Protein AF-A0A0J1EB52-F1 (afdb_monomer)

Foldseek 3Di:
DVLLVVLVVLLVQLLVLVVVQQAQVVGKQADAPPGDIQTGFDDSVVLNVLSVVLNVCVVVVNLVVSLVSLVVSLVVLVVRLVVSLVVLVVSLVVCVVPPPVVCPVSNVVSVVSSVVSVVSSVSSNVSSVVSSVSSVVVVVVVVPPDDPPDD

Mean predicted aligned error: 7.17 Å

Solvent-accessible surface area (backbone atoms only — not comparable to full-atom values): 8389 Å² total; per-residue (Å²): 132,62,69,64,59,54,51,55,52,36,57,52,46,29,52,55,31,49,56,61,34,48,51,32,70,94,50,68,49,68,84,39,82,94,75,38,69,50,63,34,54,80,66,58,69,65,49,53,54,54,51,52,50,26,52,51,33,38,75,71,72,37,33,66,63,15,42,54,48,52,51,52,52,48,50,54,50,50,54,54,51,49,54,51,51,51,53,52,51,51,51,53,50,50,40,69,75,62,81,48,68,91,41,60,71,54,52,52,50,51,52,53,33,50,53,53,48,46,54,37,50,51,51,22,54,48,34,44,52,54,41,47,53,51,36,54,54,52,42,58,59,61,70,67,71,74,86,91,83,79,132

Organism: Rhodopirellula islandica (NCBI:txid595434)

Secondary structure (DSSP, 8-state):
-HHHHHHHHHHHHHHHHHHHHTS-TT--B-S-GGG--B-S-S-HHHHHHHHHHHHHHHHTT-HHHHHHHHHHHHHHHHHHHHHHHHHHHHHHHHIIIII-GGGHHHHHHHHHHHHHHHHHHHHHHHHHHHHHHHHHHHHHHHHT-SSS---

Structure (mmCIF, N/CA/C/O backbone):
data_AF-A0A0J1EB52-F1
#
_entry.id   AF-A0A0J1EB52-F1
#
loop_
_atom_site.group_PDB
_atom_site.id
_atom_site.type_symbol
_atom_site.label_atom_id
_atom_site.label_alt_id
_atom_site.label_comp_id
_atom_site.label_asym_id
_atom_site.label_entity_id
_atom_site.label_seq_id
_atom_site.pdbx_PDB_ins_code
_atom_site.Cartn_x
_atom_site.Cartn_y
_atom_site.Cartn_z
_atom_site.occupancy
_atom_site.B_iso_or_equiv
_atom_site.auth_seq_id
_atom_site.auth_comp_id
_atom_site.auth_asym_id
_atom_site.auth_atom_id
_atom_site.pdbx_PDB_model_num
ATOM 1 N N . MET A 1 1 ? 17.206 -13.919 -21.246 1.00 47.09 1 MET A N 1
ATOM 2 C CA . MET A 1 1 ? 15.729 -13.838 -21.305 1.00 47.09 1 MET A CA 1
ATOM 3 C C . MET A 1 1 ? 15.059 -13.739 -19.922 1.00 47.09 1 MET A C 1
ATOM 5 O O . MET A 1 1 ? 13.861 -13.512 -19.892 1.00 47.09 1 MET A O 1
ATOM 9 N N . ASP A 1 2 ? 15.775 -13.808 -18.786 1.00 59.94 2 ASP A N 1
ATOM 10 C CA . ASP A 1 2 ? 15.145 -13.873 -17.444 1.00 59.94 2 ASP A CA 1
ATOM 11 C C . ASP A 1 2 ? 14.824 -12.541 -16.735 1.00 59.94 2 ASP A C 1
ATOM 13 O O . ASP A 1 2 ? 13.963 -12.500 -15.854 1.00 59.94 2 ASP A O 1
ATOM 17 N N . LEU A 1 3 ? 15.483 -11.433 -17.091 1.00 60.59 3 LEU A N 1
ATOM 18 C CA . LEU A 1 3 ? 15.348 -10.164 -16.353 1.00 60.59 3 LEU A CA 1
ATOM 19 C C . LEU A 1 3 ? 13.964 -9.508 -16.511 1.00 60.59 3 LEU A C 1
ATOM 21 O O . LEU A 1 3 ? 13.463 -8.890 -15.571 1.00 60.59 3 LEU A O 1
ATOM 25 N N . ASP A 1 4 ? 13.315 -9.681 -17.663 1.00 65.38 4 ASP A N 1
ATOM 26 C CA . ASP A 1 4 ? 11.990 -9.103 -17.931 1.00 65.38 4 ASP A CA 1
ATOM 27 C C . ASP A 1 4 ? 10.865 -9.873 -17.230 1.00 65.38 4 ASP A C 1
ATOM 29 O O . ASP A 1 4 ? 9.919 -9.270 -16.725 1.00 65.38 4 ASP A O 1
ATOM 33 N N . LEU A 1 5 ? 10.985 -11.201 -17.128 1.00 67.69 5 LEU A N 1
ATOM 34 C CA . LEU A 1 5 ? 10.050 -12.045 -16.372 1.00 67.69 5 LEU A CA 1
ATOM 35 C C . LEU A 1 5 ? 10.123 -11.751 -14.869 1.00 67.69 5 LEU A C 1
ATOM 37 O O . LEU A 1 5 ? 9.086 -11.641 -14.211 1.00 67.69 5 LEU A O 1
ATOM 41 N N . SER A 1 6 ? 11.335 -11.554 -14.342 1.00 79.00 6 SER A N 1
ATOM 42 C CA . SER A 1 6 ? 11.548 -11.180 -12.941 1.00 79.00 6 SER A CA 1
ATOM 43 C C . SER A 1 6 ? 10.932 -9.812 -12.611 1.00 79.00 6 SER A C 1
ATOM 45 O O . SER A 1 6 ? 10.228 -9.679 -11.609 1.00 79.00 6 SER A O 1
ATOM 47 N N . ARG A 1 7 ? 11.097 -8.810 -13.491 1.00 81.31 7 ARG A N 1
ATOM 48 C CA . ARG A 1 7 ? 10.503 -7.472 -13.311 1.00 81.31 7 ARG A CA 1
ATOM 49 C C . ARG A 1 7 ? 8.977 -7.481 -13.371 1.00 81.31 7 ARG A C 1
ATOM 51 O O . ARG A 1 7 ? 8.339 -6.944 -12.467 1.00 81.31 7 ARG A O 1
ATOM 58 N N . ARG A 1 8 ? 8.375 -8.168 -14.348 1.00 84.31 8 ARG A N 1
ATOM 59 C CA . ARG A 1 8 ? 6.906 -8.339 -14.416 1.00 84.31 8 ARG A CA 1
ATOM 60 C C . ARG A 1 8 ? 6.345 -9.006 -13.159 1.00 84.31 8 ARG A C 1
ATOM 62 O O . ARG A 1 8 ? 5.319 -8.583 -12.628 1.00 84.31 8 ARG A O 1
ATOM 69 N N . GLY A 1 9 ? 7.055 -10.004 -12.628 1.00 91.25 9 GLY A N 1
ATOM 70 C CA . GLY A 1 9 ? 6.699 -10.646 -11.362 1.00 91.25 9 GLY A CA 1
ATOM 71 C C . GLY A 1 9 ? 6.638 -9.670 -10.180 1.00 91.25 9 GLY A C 1
ATOM 72 O O . GLY A 1 9 ? 5.787 -9.819 -9.302 1.00 91.25 9 GLY A O 1
ATOM 73 N N . GLN A 1 10 ? 7.480 -8.635 -10.167 1.00 92.56 10 GLN A N 1
ATOM 74 C CA . GLN A 1 10 ? 7.508 -7.636 -9.096 1.00 92.56 10 GLN A CA 1
ATOM 75 C C . GLN A 1 10 ? 6.368 -6.620 -9.191 1.00 92.56 10 GLN A C 1
ATOM 77 O O . GLN A 1 10 ? 5.762 -6.313 -8.163 1.00 92.56 10 GLN A O 1
ATOM 82 N N . PHE A 1 11 ? 6.004 -6.162 -10.394 1.00 96.25 11 PHE A N 1
ATOM 83 C CA . PHE A 1 11 ? 4.787 -5.358 -10.587 1.00 96.25 11 PHE A CA 1
ATOM 84 C C . PHE A 1 11 ? 3.544 -6.120 -10.107 1.00 96.25 11 PHE A C 1
ATOM 86 O O . PHE A 1 11 ? 2.749 -5.600 -9.317 1.00 96.25 11 PHE A O 1
ATOM 93 N N . ALA A 1 12 ? 3.424 -7.397 -10.485 1.00 95.25 12 ALA A N 1
ATOM 94 C CA . ALA A 1 12 ? 2.338 -8.261 -10.029 1.00 95.25 12 ALA A CA 1
ATOM 95 C C . ALA A 1 12 ? 2.333 -8.453 -8.499 1.00 95.25 12 ALA A C 1
ATOM 97 O O . ALA A 1 12 ? 1.267 -8.453 -7.876 1.00 95.25 12 ALA A O 1
ATOM 98 N N . LEU A 1 13 ? 3.507 -8.572 -7.871 1.00 96.62 13 LEU A N 1
ATOM 99 C CA . LEU A 1 13 ? 3.635 -8.676 -6.416 1.00 96.62 13 LEU A CA 1
ATOM 100 C C . LEU A 1 13 ? 3.169 -7.398 -5.701 1.00 96.62 13 LEU A C 1
ATOM 102 O O . LEU A 1 13 ? 2.439 -7.488 -4.707 1.00 96.62 13 LEU A O 1
ATOM 106 N N . VAL A 1 14 ? 3.537 -6.215 -6.203 1.00 97.25 14 VAL A N 1
ATOM 107 C CA . VAL A 1 14 ? 3.043 -4.931 -5.675 1.00 97.25 14 VAL A CA 1
ATOM 108 C C . VAL A 1 14 ? 1.520 -4.871 -5.790 1.00 97.25 14 VAL A C 1
ATOM 110 O O . VAL A 1 14 ? 0.835 -4.605 -4.802 1.00 97.25 14 VAL A O 1
ATOM 113 N N . LEU A 1 15 ? 0.960 -5.208 -6.954 1.00 97.31 15 LEU A N 1
ATOM 114 C CA . LEU A 1 15 ? -0.489 -5.228 -7.146 1.00 97.31 15 LEU A CA 1
ATOM 115 C C . LEU A 1 15 ? -1.186 -6.179 -6.160 1.00 97.31 15 LEU A C 1
ATOM 117 O O . LEU A 1 15 ? -2.179 -5.811 -5.527 1.00 97.31 15 LEU A O 1
ATOM 121 N N . ALA A 1 16 ? -0.662 -7.396 -6.004 1.00 96.62 16 ALA A N 1
ATOM 122 C CA . ALA A 1 16 ? -1.230 -8.414 -5.127 1.00 96.62 16 ALA A CA 1
ATOM 123 C C . ALA A 1 16 ? -1.177 -8.008 -3.647 1.00 96.62 16 ALA A C 1
ATOM 125 O O . ALA A 1 16 ? -2.144 -8.220 -2.912 1.00 96.62 16 ALA A O 1
ATOM 126 N N . THR A 1 17 ? -0.071 -7.411 -3.200 1.00 96.50 17 THR A N 1
ATOM 127 C CA . THR A 1 17 ? 0.094 -6.956 -1.811 1.00 96.50 17 THR A CA 1
ATOM 128 C C . THR A 1 17 ? -0.785 -5.746 -1.505 1.00 96.50 17 THR A C 1
ATOM 130 O O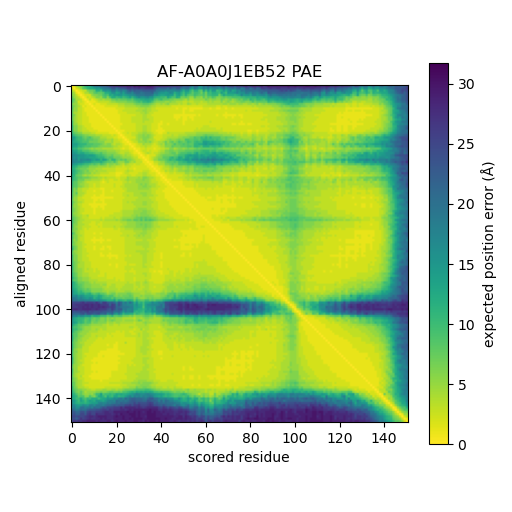 . THR A 1 17 ? -1.511 -5.774 -0.511 1.00 96.50 17 THR A O 1
ATOM 133 N N . VAL A 1 18 ? -0.845 -4.744 -2.391 1.00 96.12 18 VAL A N 1
ATOM 134 C CA . VAL A 1 18 ? -1.753 -3.595 -2.227 1.00 96.12 18 VAL A CA 1
ATOM 135 C C . VAL A 1 18 ? -3.215 -4.051 -2.272 1.00 96.12 18 VAL A C 1
ATOM 137 O O . VAL A 1 18 ? -4.026 -3.593 -1.465 1.00 96.12 18 VAL A O 1
ATOM 140 N N . ARG A 1 19 ? -3.567 -5.025 -3.124 1.00 95.56 19 ARG A N 1
ATOM 141 C CA . ARG A 1 19 ? -4.928 -5.587 -3.193 1.00 95.56 19 ARG A CA 1
ATOM 142 C C . ARG A 1 19 ? -5.425 -6.126 -1.859 1.00 95.56 19 ARG A C 1
ATOM 144 O O . ARG A 1 19 ? -6.584 -5.916 -1.511 1.00 95.56 19 ARG A O 1
ATOM 151 N N . ARG A 1 20 ? -4.557 -6.781 -1.091 1.00 94.88 20 ARG A N 1
ATOM 152 C CA . ARG A 1 20 ? -4.925 -7.333 0.222 1.00 94.88 20 ARG A CA 1
ATOM 153 C C . ARG A 1 20 ? -5.300 -6.250 1.231 1.00 94.88 20 ARG A C 1
ATOM 155 O O . ARG A 1 20 ? -6.097 -6.518 2.118 1.00 94.88 20 ARG A O 1
ATOM 162 N N . THR A 1 21 ? -4.797 -5.028 1.063 1.00 95.19 21 THR A N 1
ATOM 163 C CA . THR A 1 21 ? -5.124 -3.901 1.949 1.00 95.19 21 THR A CA 1
ATOM 164 C C . THR A 1 21 ? -6.508 -3.299 1.669 1.00 95.19 21 THR A C 1
ATOM 166 O O . THR A 1 21 ? -7.032 -2.554 2.487 1.00 95.19 21 THR A O 1
ATOM 169 N N . GLN A 1 22 ? -7.161 -3.629 0.552 1.00 93.44 22 GLN A N 1
ATOM 170 C CA . GLN A 1 22 ? -8.479 -3.069 0.214 1.00 93.44 22 GLN A CA 1
ATOM 171 C C . GLN A 1 22 ? -9.576 -3.415 1.218 1.00 93.44 22 GLN A C 1
ATOM 173 O O . GLN A 1 22 ? -10.546 -2.680 1.396 1.00 93.44 22 GLN A O 1
ATOM 178 N N . SER A 1 23 ? -9.449 -4.581 1.841 1.00 89.94 23 SER A N 1
ATOM 179 C CA . SER A 1 23 ? -10.425 -5.104 2.782 1.00 89.94 23 SER A CA 1
ATOM 180 C C . SER A 1 23 ? -9.784 -5.230 4.145 1.00 89.94 23 SER A C 1
ATOM 182 O O . SER A 1 23 ? -8.637 -5.651 4.264 1.00 89.94 23 SER A O 1
ATOM 184 N N . LEU A 1 24 ? -10.541 -4.880 5.180 1.00 89.38 24 LEU A N 1
ATOM 185 C CA . LEU A 1 24 ? -10.086 -5.109 6.538 1.00 89.38 24 LEU A CA 1
ATOM 186 C C . LEU A 1 24 ? -10.186 -6.609 6.849 1.00 89.38 24 LEU A C 1
ATOM 188 O O . LEU A 1 24 ? -11.272 -7.177 6.675 1.00 89.38 24 LEU A O 1
ATOM 192 N N . PRO A 1 25 ? -9.111 -7.257 7.323 1.00 82.12 25 PRO A N 1
ATOM 193 C CA . PRO A 1 25 ? -9.185 -8.629 7.808 1.00 82.12 25 PRO A CA 1
ATOM 194 C C . PRO A 1 25 ? -10.245 -8.752 8.912 1.00 82.12 25 PRO A C 1
ATOM 196 O O . PRO A 1 25 ? -10.240 -7.986 9.875 1.00 82.12 25 PRO A O 1
ATOM 199 N N . GLY A 1 26 ? -11.186 -9.687 8.756 1.00 79.62 26 GLY A N 1
ATOM 200 C CA . GLY A 1 26 ? -12.331 -9.836 9.667 1.00 79.62 26 GLY A CA 1
ATOM 201 C C . GLY A 1 26 ? -13.532 -8.924 9.371 1.00 79.62 26 GLY A C 1
ATOM 202 O O . GLY A 1 26 ? -14.501 -8.936 10.129 1.00 79.62 26 GLY A O 1
ATOM 203 N N . GLY A 1 27 ? -13.507 -8.176 8.263 1.00 86.00 27 GLY A N 1
ATOM 204 C CA . GLY A 1 27 ? -14.615 -7.336 7.807 1.00 86.00 27 GLY A CA 1
ATOM 205 C C . GLY A 1 27 ? -14.622 -5.932 8.417 1.00 86.00 27 GLY A C 1
ATOM 206 O O . GLY A 1 27 ? -13.851 -5.606 9.314 1.00 86.00 27 GLY A O 1
ATOM 207 N N . GLN A 1 28 ? -15.494 -5.065 7.898 1.00 87.75 28 GLN A N 1
ATOM 208 C CA . GLN A 1 28 ? -15.598 -3.678 8.364 1.00 87.75 28 GLN A CA 1
ATOM 209 C C . GLN A 1 28 ? -16.051 -3.612 9.828 1.00 87.75 28 GLN A C 1
ATOM 211 O O . GLN A 1 28 ? -17.021 -4.262 10.222 1.00 87.75 28 GLN A O 1
ATOM 216 N N . ILE A 1 29 ? -15.411 -2.752 10.620 1.00 85.75 29 ILE A N 1
ATOM 217 C CA . ILE A 1 29 ? -15.793 -2.521 12.017 1.00 85.75 29 ILE A CA 1
ATOM 218 C C . ILE A 1 29 ? -16.803 -1.376 12.059 1.00 85.75 29 ILE A C 1
ATOM 220 O O . ILE A 1 29 ? -16.480 -0.240 11.710 1.00 85.75 29 ILE A O 1
ATOM 224 N N . ARG A 1 30 ? -18.029 -1.690 12.486 1.00 84.81 30 ARG A N 1
ATOM 225 C CA . ARG A 1 30 ? -19.171 -0.765 12.563 1.00 84.81 30 ARG A CA 1
ATOM 226 C C . ARG A 1 30 ? -19.557 -0.445 14.007 1.00 84.81 30 ARG A C 1
ATOM 228 O O . ARG A 1 30 ? -19.160 -1.138 14.947 1.00 84.81 30 ARG A O 1
ATOM 235 N N . GLY A 1 31 ? -20.385 0.589 14.158 1.00 77.62 31 GLY A N 1
ATOM 236 C CA . GLY A 1 31 ? -20.942 1.007 15.445 1.00 77.62 31 GLY A CA 1
ATOM 237 C C . GLY A 1 31 ? -19.934 1.721 16.342 1.00 77.62 31 GLY A C 1
ATOM 238 O O . GLY A 1 31 ? -20.125 1.731 17.553 1.00 77.62 31 GLY A O 1
ATOM 239 N N . LEU A 1 32 ? -18.855 2.264 15.769 1.00 77.88 32 LEU A N 1
ATOM 240 C CA . LEU A 1 32 ? -17.874 3.069 16.494 1.00 77.88 32 LEU A CA 1
ATOM 241 C C . LEU A 1 32 ? -18.487 4.416 16.913 1.00 77.88 32 LEU A C 1
ATOM 243 O O . LEU A 1 32 ? -19.480 4.840 16.308 1.00 77.88 32 LEU A O 1
ATOM 247 N N . PRO A 1 33 ? -17.889 5.112 17.899 1.00 70.00 33 PRO A N 1
ATOM 248 C CA . PRO A 1 33 ? -18.343 6.435 18.311 1.00 70.00 33 PRO A CA 1
ATOM 249 C C . PRO A 1 33 ? -18.552 7.369 17.114 1.00 70.00 33 PRO A C 1
ATOM 251 O O . PRO A 1 33 ? -17.774 7.355 16.153 1.00 70.00 33 PRO A O 1
ATOM 254 N N . ASN A 1 34 ? -19.613 8.176 17.175 1.00 74.50 34 ASN A N 1
ATOM 255 C CA . ASN A 1 34 ? -20.032 9.097 16.110 1.00 74.50 34 ASN A CA 1
ATOM 256 C C . ASN A 1 34 ? -20.394 8.410 14.778 1.00 74.50 34 ASN A C 1
ATOM 258 O O . ASN A 1 34 ? -20.235 9.002 13.714 1.00 74.50 34 ASN A O 1
ATOM 262 N N . GLY A 1 35 ? -20.832 7.147 14.816 1.00 76.81 35 GLY A N 1
ATOM 263 C CA . GLY A 1 35 ? -21.259 6.409 13.622 1.00 76.81 35 GLY A CA 1
ATOM 264 C C . GLY A 1 35 ? -20.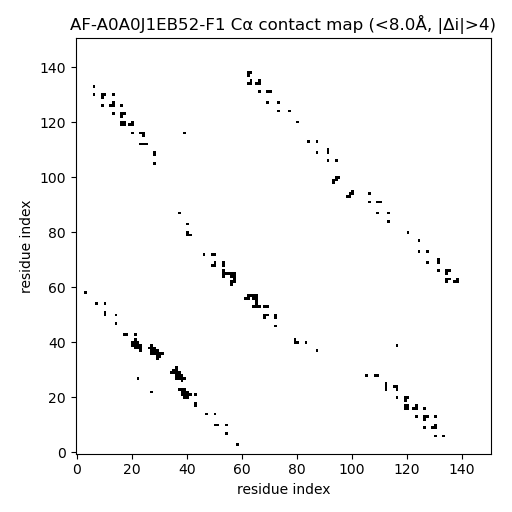116 6.036 12.674 1.00 76.81 35 GLY A C 1
ATOM 265 O O . GLY A 1 35 ? -20.360 5.675 11.524 1.00 76.81 35 GLY A O 1
ATOM 266 N N . ARG A 1 36 ? -18.862 6.119 13.135 1.00 82.62 36 ARG A N 1
ATOM 267 C CA . ARG A 1 36 ? -17.690 5.827 12.304 1.00 82.62 36 ARG A CA 1
ATOM 268 C C . ARG A 1 36 ? -17.649 4.352 11.890 1.00 82.62 36 ARG A C 1
ATOM 270 O O . ARG A 1 36 ? -18.110 3.454 12.602 1.00 82.62 36 ARG A O 1
ATOM 277 N N . VAL A 1 37 ? -17.032 4.110 10.738 1.00 86.62 37 VAL A N 1
ATOM 278 C CA . VAL A 1 37 ? -16.761 2.775 10.200 1.00 86.62 37 VAL A CA 1
ATOM 279 C C . VAL A 1 37 ? -15.287 2.697 9.831 1.00 86.62 37 VAL A C 1
ATOM 281 O O . VAL A 1 37 ? -14.751 3.623 9.226 1.00 86.62 37 VAL A O 1
ATOM 284 N N . VAL A 1 38 ? -14.633 1.596 10.198 1.00 88.25 38 VAL A N 1
ATOM 285 C CA . VAL A 1 38 ? -13.261 1.298 9.764 1.00 88.25 38 VAL A CA 1
ATOM 286 C C . VAL A 1 38 ? -13.311 0.189 8.717 1.00 88.25 38 VAL A C 1
ATOM 288 O O . VAL A 1 38 ? -13.828 -0.900 8.975 1.00 88.25 38 VAL A O 1
ATOM 291 N N . SER A 1 39 ? -12.771 0.480 7.537 1.00 91.44 39 SER A N 1
ATOM 292 C CA . SER A 1 39 ? -12.588 -0.438 6.405 1.00 91.44 39 SER A CA 1
ATOM 293 C C . SER A 1 39 ? -11.099 -0.612 6.083 1.00 91.44 39 SER A C 1
ATOM 295 O O . SER A 1 39 ? -10.255 -0.084 6.803 1.00 91.44 39 SER A O 1
ATOM 297 N N . GLY A 1 40 ? -10.766 -1.340 5.011 1.00 92.88 40 GLY A N 1
ATOM 298 C CA . GLY A 1 40 ? -9.409 -1.345 4.449 1.00 92.88 40 GLY A CA 1
ATOM 299 C C . GLY A 1 40 ? -9.051 -0.015 3.767 1.00 92.88 40 GLY A C 1
ATOM 300 O O . GLY A 1 40 ? -9.823 0.950 3.829 1.00 92.88 40 GLY A O 1
ATOM 301 N N . LEU A 1 41 ? -7.886 0.032 3.115 1.00 93.69 41 LEU A N 1
ATOM 302 C CA . LEU A 1 41 ? -7.451 1.190 2.332 1.00 93.69 41 LEU A CA 1
ATOM 303 C C . LEU A 1 41 ? -8.317 1.351 1.079 1.00 93.69 41 LEU A C 1
ATOM 305 O O . LEU A 1 41 ? -8.670 0.384 0.406 1.00 93.69 41 LEU A O 1
ATOM 309 N N . THR A 1 42 ? -8.642 2.595 0.752 1.00 89.19 42 THR A N 1
ATOM 310 C CA . THR A 1 42 ? -9.416 2.950 -0.440 1.00 89.19 42 THR A CA 1
ATOM 311 C C . THR A 1 42 ? -8.496 3.253 -1.627 1.00 89.19 42 THR A C 1
ATOM 313 O O . THR A 1 42 ? -7.281 3.363 -1.480 1.00 89.19 42 THR A O 1
ATOM 316 N N . GLY A 1 43 ? -9.069 3.378 -2.829 1.00 88.88 43 GLY A N 1
ATOM 317 C CA . GLY A 1 43 ? -8.335 3.863 -4.007 1.00 88.88 43 GLY A CA 1
ATOM 318 C C . GLY A 1 43 ? -7.572 2.803 -4.806 1.00 88.88 43 GLY A C 1
ATOM 319 O O . GLY A 1 43 ? -6.858 3.154 -5.740 1.00 88.88 43 GLY A O 1
ATOM 320 N N . PHE A 1 44 ? -7.747 1.510 -4.513 1.00 91.12 44 PHE A N 1
ATOM 321 C CA . PHE A 1 44 ? -7.024 0.458 -5.235 1.00 91.12 44 PHE A CA 1
ATOM 322 C C . PHE A 1 44 ? -7.248 0.454 -6.746 1.00 91.12 44 PHE A C 1
ATOM 324 O O . PHE A 1 44 ? -6.322 0.145 -7.481 1.00 91.12 44 PHE A O 1
ATOM 331 N N . HIS A 1 45 ? -8.458 0.741 -7.226 1.00 89.31 45 HIS A N 1
ATOM 332 C CA . HIS A 1 45 ? -8.712 0.681 -8.665 1.00 89.31 45 HIS A CA 1
ATOM 333 C C . HIS A 1 45 ? -7.836 1.688 -9.426 1.00 89.31 45 HIS A C 1
ATOM 335 O O . HIS A 1 45 ? -7.133 1.306 -10.355 1.00 89.31 45 HIS A O 1
ATOM 341 N N . LEU A 1 46 ? -7.788 2.935 -8.943 1.00 90.94 46 LEU A N 1
ATOM 342 C CA . LEU A 1 46 ? -6.907 3.973 -9.480 1.00 90.94 46 LEU A CA 1
ATOM 343 C C . LEU A 1 46 ? -5.430 3.577 -9.360 1.00 90.94 46 LEU A C 1
ATOM 345 O O . LEU A 1 46 ? -4.655 3.768 -10.294 1.00 90.94 46 LEU A O 1
ATOM 349 N N . PHE A 1 47 ? -5.058 2.988 -8.223 1.00 94.31 47 PHE A N 1
ATOM 350 C CA . PHE A 1 47 ? -3.716 2.467 -8.003 1.00 94.31 47 PHE A CA 1
ATOM 351 C C . PHE A 1 47 ? -3.329 1.401 -9.041 1.00 94.31 47 PHE A C 1
ATOM 353 O O . PHE A 1 47 ? -2.257 1.476 -9.632 1.00 94.31 47 PHE A O 1
ATOM 360 N N . ALA A 1 48 ? -4.206 0.424 -9.282 1.00 94.06 48 ALA A N 1
ATOM 361 C CA . ALA A 1 48 ? -3.966 -0.676 -10.207 1.00 94.06 48 ALA A CA 1
ATOM 362 C C . ALA A 1 48 ? -3.788 -0.181 -11.648 1.00 94.06 48 ALA A C 1
ATOM 364 O O . ALA A 1 48 ? -2.889 -0.653 -12.338 1.00 94.06 48 ALA A O 1
ATOM 365 N N . CYS A 1 49 ? -4.594 0.795 -12.078 1.00 95.69 49 CYS A N 1
ATOM 366 C CA . CYS A 1 49 ? -4.454 1.417 -13.395 1.00 95.69 49 CYS A CA 1
ATOM 367 C C . CYS A 1 49 ? -3.087 2.095 -13.559 1.00 95.69 49 CYS A C 1
ATOM 369 O O . CYS A 1 49 ? -2.365 1.791 -14.502 1.00 95.69 49 CYS A O 1
ATOM 371 N N . ARG A 1 50 ? -2.691 2.941 -12.602 1.00 96.69 50 ARG A N 1
ATOM 372 C CA . ARG A 1 50 ? -1.408 3.661 -12.661 1.00 96.69 50 ARG A CA 1
ATOM 373 C C . ARG A 1 50 ? -0.196 2.739 -12.537 1.00 96.69 50 ARG A C 1
ATOM 375 O O . ARG A 1 50 ? 0.837 2.998 -13.141 1.00 96.69 50 ARG A O 1
ATOM 382 N N . LEU A 1 51 ? -0.306 1.652 -11.772 1.00 97.19 51 LEU A N 1
ATOM 383 C CA . LEU A 1 51 ? 0.758 0.652 -11.695 1.00 97.19 51 LEU A CA 1
ATOM 384 C C . LEU A 1 51 ? 0.914 -0.108 -13.021 1.00 97.19 51 LEU A C 1
ATOM 386 O O . LEU A 1 51 ? 2.039 -0.378 -13.426 1.00 97.19 51 LEU A O 1
ATOM 390 N N . ALA A 1 52 ? -0.192 -0.421 -13.703 1.00 96.19 52 ALA A N 1
ATOM 391 C CA . ALA A 1 52 ? -0.157 -1.049 -15.024 1.00 96.19 52 ALA A CA 1
ATOM 392 C C . ALA A 1 52 ? 0.428 -0.113 -16.096 1.00 96.19 52 ALA A C 1
ATOM 394 O O . ALA A 1 52 ? 1.141 -0.567 -16.988 1.00 96.19 52 ALA A O 1
ATOM 395 N N . GLU A 1 53 ? 0.171 1.195 -15.996 1.00 96.56 53 GLU A N 1
ATOM 396 C CA . GLU A 1 53 ? 0.841 2.202 -16.827 1.00 96.56 53 GLU A CA 1
ATOM 397 C C . GLU A 1 53 ? 2.353 2.194 -16.578 1.00 96.56 53 GLU A C 1
ATOM 399 O O . GLU A 1 53 ? 3.114 2.057 -17.531 1.00 96.56 53 GLU A O 1
ATOM 404 N N . ALA A 1 54 ? 2.793 2.215 -15.317 1.00 96.50 54 ALA A N 1
ATOM 405 C CA . ALA A 1 54 ? 4.215 2.141 -14.982 1.00 96.50 54 ALA A CA 1
ATOM 406 C C . ALA A 1 54 ? 4.878 0.849 -15.484 1.00 96.50 54 ALA A C 1
ATOM 408 O O . ALA A 1 54 ? 6.000 0.889 -15.991 1.00 96.50 54 ALA A O 1
ATOM 409 N N . GLU A 1 55 ? 4.190 -0.290 -15.388 1.00 96.06 55 GLU A N 1
ATOM 410 C CA . GLU A 1 55 ? 4.668 -1.553 -15.955 1.00 96.06 55 GLU A CA 1
ATOM 411 C C . GLU A 1 55 ? 4.840 -1.446 -17.477 1.00 96.06 55 GLU A C 1
ATOM 413 O O . GLU A 1 55 ? 5.862 -1.862 -18.022 1.00 96.06 55 GLU A O 1
ATOM 418 N N . LYS A 1 56 ? 3.868 -0.845 -18.173 1.00 95.31 56 LYS A N 1
ATOM 419 C CA . LYS A 1 56 ? 3.938 -0.624 -19.620 1.00 95.31 56 LYS A CA 1
ATOM 420 C C . LYS A 1 56 ? 5.112 0.281 -20.006 1.00 95.31 56 LYS A C 1
ATOM 422 O O . LYS A 1 56 ? 5.782 -0.003 -20.995 1.00 95.31 56 LYS A O 1
ATOM 427 N N . GLU A 1 57 ? 5.377 1.338 -19.241 1.00 94.50 57 GLU A N 1
ATOM 428 C CA . GLU A 1 57 ? 6.526 2.224 -19.468 1.00 94.50 57 GLU A CA 1
ATOM 429 C C . GLU A 1 57 ? 7.864 1.462 -19.383 1.00 94.50 57 GLU A C 1
ATOM 431 O O . GLU A 1 57 ? 8.698 1.592 -20.283 1.00 94.50 57 GLU A O 1
ATOM 436 N N . ASP A 1 58 ? 8.049 0.604 -18.369 1.00 92.62 58 ASP A N 1
ATOM 437 C CA . ASP A 1 58 ? 9.251 -0.245 -18.233 1.00 92.62 58 ASP A CA 1
ATOM 438 C C . ASP A 1 58 ? 9.373 -1.237 -19.400 1.00 92.62 58 ASP A C 1
ATOM 440 O O . ASP A 1 58 ? 10.436 -1.357 -20.008 1.00 92.62 58 ASP A O 1
ATOM 444 N N . GLN A 1 59 ? 8.267 -1.875 -19.801 1.00 91.19 59 GLN A N 1
ATOM 445 C CA . GLN A 1 59 ? 8.240 -2.796 -20.946 1.00 91.19 59 GLN A CA 1
ATOM 446 C C . GLN A 1 59 ? 8.613 -2.127 -22.278 1.00 91.19 59 GLN A C 1
ATOM 448 O O . GLN A 1 59 ? 9.089 -2.799 -23.192 1.00 91.19 59 GLN A O 1
ATOM 453 N N . GLN A 1 60 ? 8.400 -0.817 -22.403 1.00 91.81 60 GLN A N 1
ATOM 454 C CA . GLN A 1 60 ? 8.774 -0.033 -23.582 1.00 91.81 60 GLN A CA 1
ATOM 455 C C . GLN A 1 60 ? 10.188 0.566 -23.478 1.00 91.81 60 GLN A C 1
ATOM 457 O O . GLN A 1 60 ? 10.556 1.403 -24.301 1.00 91.81 60 GLN A O 1
ATOM 462 N N . GLY A 1 61 ? 10.978 0.154 -22.480 1.00 89.62 61 GLY A N 1
ATOM 463 C CA . GLY A 1 61 ? 12.349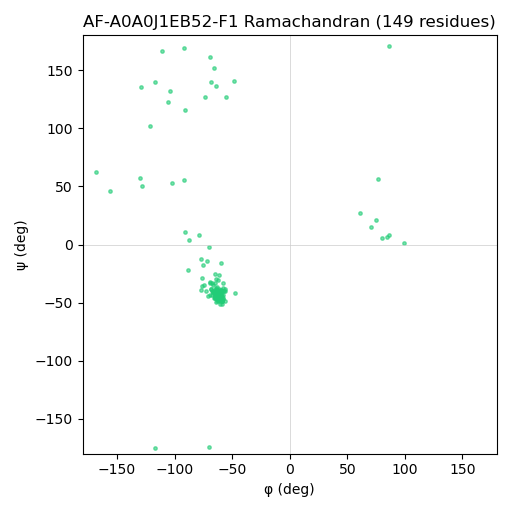 0.617 -22.261 1.00 89.62 61 GLY A CA 1
ATOM 464 C C . GLY A 1 61 ? 12.452 1.977 -21.568 1.00 89.62 61 GLY A C 1
ATOM 465 O O . GLY A 1 61 ? 13.553 2.498 -21.405 1.00 89.62 61 GLY A O 1
ATOM 466 N N . ARG A 1 62 ? 11.333 2.565 -21.122 1.00 92.81 62 ARG A N 1
ATOM 467 C CA . ARG A 1 62 ? 11.298 3.856 -20.415 1.00 92.81 62 ARG A CA 1
ATOM 468 C C . ARG A 1 62 ? 11.377 3.647 -18.902 1.00 92.81 62 ARG A C 1
ATOM 470 O O . ARG A 1 62 ? 10.546 4.125 -18.131 1.00 92.81 62 ARG A O 1
ATOM 477 N N . THR A 1 63 ? 12.423 2.941 -18.471 1.00 92.56 63 THR A N 1
ATOM 478 C CA . THR A 1 63 ? 12.650 2.528 -17.075 1.00 92.56 63 THR A CA 1
ATOM 479 C C . THR A 1 63 ? 12.662 3.707 -16.097 1.00 92.56 63 THR A C 1
ATOM 481 O O . THR A 1 63 ? 12.106 3.599 -15.008 1.00 92.56 63 THR A O 1
ATOM 484 N N . HIS A 1 64 ? 13.240 4.855 -16.474 1.00 92.88 64 HIS A N 1
ATOM 485 C CA . HIS A 1 64 ? 13.258 6.056 -15.622 1.00 92.88 64 HIS A CA 1
ATOM 486 C C . HIS A 1 64 ? 11.852 6.614 -15.371 1.00 92.88 64 HIS A C 1
ATOM 488 O O . HIS A 1 64 ? 11.493 6.896 -14.231 1.00 92.88 64 HIS A O 1
ATOM 494 N N . GLN A 1 65 ? 11.025 6.691 -16.415 1.00 94.88 65 GLN A N 1
ATOM 495 C CA . GLN A 1 65 ? 9.642 7.145 -16.297 1.00 94.88 65 GLN A CA 1
ATOM 496 C C . GLN A 1 65 ? 8.812 6.177 -15.443 1.00 94.88 65 GLN A C 1
ATOM 498 O O . GLN A 1 65 ? 8.037 6.609 -14.590 1.00 94.88 65 GLN A O 1
ATOM 503 N N . SER A 1 66 ? 9.015 4.869 -15.627 1.00 96.25 66 SER A N 1
ATOM 504 C CA . SER A 1 66 ? 8.406 3.843 -14.775 1.00 96.25 66 SER A CA 1
ATOM 505 C C . SER A 1 66 ? 8.818 4.001 -13.306 1.00 96.25 66 SER A C 1
ATOM 507 O O . SER A 1 66 ? 7.967 4.022 -12.416 1.00 96.25 66 SER A O 1
ATOM 509 N N . LEU A 1 67 ? 10.115 4.189 -13.042 1.00 96.25 67 LEU A N 1
ATOM 510 C CA . LEU A 1 67 ? 10.661 4.398 -11.701 1.00 96.25 67 LEU A CA 1
ATOM 511 C C . LEU A 1 67 ? 10.045 5.626 -11.017 1.00 96.25 67 LEU A C 1
ATOM 513 O O . LEU A 1 67 ? 9.662 5.544 -9.847 1.00 96.25 67 LEU A O 1
ATOM 517 N N . ASP A 1 68 ? 9.912 6.745 -11.727 1.00 96.81 68 ASP A N 1
ATOM 518 C CA . ASP A 1 68 ? 9.287 7.958 -11.194 1.00 96.81 68 ASP A CA 1
ATOM 519 C C . ASP A 1 68 ? 7.819 7.715 -10.821 1.00 96.81 68 ASP A C 1
ATOM 521 O O . ASP A 1 68 ? 7.382 8.070 -9.721 1.00 96.81 68 ASP A O 1
ATOM 525 N N . GLN A 1 69 ? 7.067 7.032 -11.689 1.00 97.44 69 GLN A N 1
ATOM 526 C CA . GLN A 1 69 ? 5.673 6.672 -11.424 1.00 97.44 69 GLN A CA 1
ATOM 527 C C . GLN A 1 69 ? 5.540 5.729 -10.220 1.00 97.44 69 GLN A C 1
ATOM 529 O O . GLN A 1 69 ? 4.698 5.957 -9.348 1.00 97.44 69 GLN A O 1
ATOM 534 N N . VAL A 1 70 ? 6.393 4.705 -10.111 1.00 97.50 70 VAL A N 1
ATOM 535 C CA . VAL A 1 70 ? 6.387 3.776 -8.968 1.00 97.50 70 VAL A CA 1
ATOM 536 C C . VAL A 1 70 ? 6.743 4.499 -7.662 1.00 97.50 70 VAL A C 1
ATOM 538 O O . VAL A 1 70 ? 6.128 4.226 -6.628 1.00 97.50 70 VAL A O 1
ATOM 541 N N . ASN A 1 71 ? 7.675 5.457 -7.683 1.00 97.75 71 ASN A N 1
ATOM 542 C CA . ASN A 1 71 ? 7.995 6.277 -6.511 1.00 97.75 71 ASN A CA 1
ATOM 543 C C . ASN A 1 71 ? 6.808 7.143 -6.064 1.00 97.75 71 ASN A C 1
ATOM 545 O O . ASN A 1 71 ? 6.497 7.193 -4.870 1.00 97.75 71 ASN A O 1
ATOM 549 N N . GLN A 1 72 ? 6.108 7.783 -7.005 1.00 97.25 72 GLN A N 1
ATOM 550 C CA . GLN A 1 72 ? 4.888 8.538 -6.705 1.00 97.25 72 GLN A CA 1
ATOM 551 C C . GLN A 1 72 ? 3.814 7.634 -6.086 1.00 97.25 72 GLN A C 1
ATOM 553 O O . GLN A 1 72 ? 3.273 7.947 -5.025 1.00 97.25 72 GLN A O 1
ATOM 558 N N . LEU A 1 73 ? 3.576 6.465 -6.686 1.00 97.38 73 LEU A N 1
ATOM 559 C CA . LEU A 1 73 ? 2.617 5.474 -6.195 1.00 97.38 73 LEU A CA 1
ATOM 560 C C . LEU A 1 73 ? 2.955 4.969 -4.787 1.00 97.38 73 LEU A C 1
ATOM 562 O O . LEU A 1 73 ? 2.069 4.869 -3.935 1.00 97.38 73 LEU A O 1
ATOM 566 N N . ARG A 1 74 ? 4.235 4.703 -4.502 1.00 97.06 74 ARG A N 1
ATOM 567 C CA . ARG A 1 74 ? 4.702 4.339 -3.157 1.00 97.06 74 ARG A CA 1
ATOM 568 C C . ARG A 1 74 ? 4.393 5.443 -2.142 1.00 97.06 74 ARG A C 1
ATOM 570 O O . ARG A 1 74 ? 3.962 5.140 -1.024 1.00 97.06 74 ARG A O 1
ATOM 577 N N . ASN A 1 75 ? 4.639 6.703 -2.497 1.00 97.12 75 ASN A N 1
ATOM 578 C CA . ASN A 1 75 ? 4.403 7.841 -1.609 1.00 97.12 75 ASN A CA 1
ATOM 579 C C . ASN A 1 75 ? 2.909 8.003 -1.307 1.00 97.12 75 ASN A C 1
ATOM 581 O O . ASN A 1 75 ? 2.524 8.105 -0.143 1.00 97.12 75 ASN A O 1
ATOM 585 N N . GLU A 1 76 ? 2.057 7.935 -2.328 1.00 96.06 76 GLU A N 1
ATOM 586 C CA . GLU A 1 76 ? 0.599 7.997 -2.173 1.00 96.06 76 GLU A CA 1
ATOM 587 C C . GLU A 1 76 ? 0.048 6.845 -1.323 1.00 96.06 76 GLU A C 1
ATOM 589 O O . GLU A 1 76 ? -0.776 7.062 -0.423 1.00 96.06 76 GLU A O 1
ATOM 594 N N . PHE A 1 77 ? 0.538 5.623 -1.554 1.00 96.25 77 PHE A N 1
ATOM 595 C CA . PHE A 1 77 ? 0.199 4.468 -0.729 1.00 96.25 77 PHE A CA 1
ATOM 596 C C . PHE A 1 77 ? 0.604 4.697 0.732 1.00 96.25 77 PHE A C 1
ATOM 598 O O . PHE A 1 77 ? -0.195 4.463 1.638 1.00 96.25 77 PHE A O 1
ATOM 605 N N . SER A 1 78 ? 1.812 5.217 0.967 1.00 96.06 78 SER A N 1
ATOM 606 C CA . SER A 1 78 ? 2.321 5.499 2.314 1.00 96.06 78 SER A CA 1
ATOM 607 C C . SER A 1 78 ? 1.471 6.548 3.034 1.00 96.06 78 SER A C 1
ATOM 609 O O . SER A 1 78 ? 1.091 6.335 4.181 1.00 96.06 78 SER A O 1
ATOM 611 N N . VAL A 1 79 ? 1.082 7.630 2.352 1.00 96.00 79 VAL A N 1
ATOM 612 C CA . VAL A 1 79 ? 0.172 8.650 2.903 1.00 96.00 79 VAL A CA 1
ATOM 613 C C . VAL A 1 79 ? -1.181 8.039 3.276 1.00 96.00 79 VAL A C 1
ATOM 615 O O . VAL A 1 79 ? -1.708 8.303 4.359 1.00 96.00 79 VAL A O 1
ATOM 618 N N . THR A 1 80 ? -1.741 7.201 2.404 1.00 94.56 80 THR A N 1
ATOM 619 C CA . THR A 1 80 ? -3.027 6.527 2.644 1.00 94.56 80 THR A CA 1
ATOM 620 C C . THR A 1 80 ? -2.942 5.573 3.838 1.00 94.56 80 THR A C 1
ATOM 622 O O . THR A 1 80 ? -3.805 5.603 4.719 1.00 94.56 80 THR A O 1
ATOM 625 N N . ALA A 1 81 ? -1.871 4.783 3.916 1.00 94.94 81 ALA A N 1
ATOM 626 C CA . ALA A 1 81 ? -1.596 3.880 5.025 1.00 94.94 81 ALA A CA 1
ATOM 627 C C . ALA A 1 81 ? -1.427 4.632 6.356 1.00 94.94 81 ALA A C 1
ATOM 629 O O . ALA A 1 81 ? -2.045 4.254 7.352 1.00 94.94 81 ALA A O 1
ATOM 630 N N . SER A 1 82 ? -0.668 5.733 6.378 1.00 95.44 82 SER A N 1
ATOM 631 C CA . SER A 1 82 ? -0.486 6.555 7.579 1.00 95.44 82 SER A CA 1
ATOM 632 C C . SER A 1 82 ? -1.799 7.173 8.057 1.00 95.44 82 SER A C 1
ATOM 634 O O . SER A 1 82 ? -2.109 7.097 9.243 1.00 95.44 82 SER A O 1
ATOM 636 N N . ARG A 1 83 ? -2.626 7.713 7.149 1.00 94.12 83 ARG A N 1
ATOM 637 C CA . ARG A 1 83 ? -3.959 8.242 7.498 1.00 94.12 83 ARG A CA 1
ATOM 638 C C . ARG A 1 83 ? -4.840 7.173 8.139 1.00 94.12 83 ARG A C 1
ATOM 640 O O . ARG A 1 83 ? -5.505 7.440 9.140 1.00 94.12 83 ARG A O 1
ATOM 647 N N . TRP A 1 84 ? -4.822 5.962 7.586 1.00 93.75 84 TRP A N 1
ATOM 648 C CA . TRP A 1 84 ? -5.557 4.830 8.138 1.00 93.75 84 TRP A CA 1
ATOM 649 C C . TRP A 1 84 ? -5.055 4.445 9.539 1.00 93.75 84 TRP A C 1
ATOM 651 O O . TRP A 1 84 ? -5.855 4.305 10.465 1.00 93.75 84 TRP A O 1
ATOM 661 N N . GLN A 1 85 ? -3.735 4.345 9.728 1.00 93.31 85 GLN A N 1
ATOM 662 C CA . GLN A 1 85 ? -3.127 4.034 11.025 1.00 93.31 85 GLN A CA 1
ATOM 663 C C . GLN A 1 85 ? -3.453 5.098 12.082 1.00 93.31 85 GLN A C 1
ATOM 665 O O . GLN A 1 85 ? -3.813 4.744 13.206 1.00 93.31 85 GLN A O 1
ATOM 670 N N . SER A 1 86 ? -3.397 6.387 11.730 1.00 92.56 86 SER A N 1
ATOM 671 C CA . SER A 1 86 ? -3.775 7.487 12.626 1.00 92.56 86 SER A CA 1
ATOM 672 C C . SER A 1 86 ? -5.253 7.435 13.014 1.00 92.56 86 SER A C 1
ATOM 674 O O . SER A 1 86 ? -5.579 7.602 14.189 1.00 92.56 86 SER A O 1
ATOM 676 N N . LEU A 1 87 ? -6.149 7.151 12.059 1.00 89.94 87 LEU A N 1
ATOM 677 C CA . LEU A 1 87 ? -7.580 6.988 12.327 1.00 89.94 87 LEU A CA 1
ATOM 678 C C . LEU A 1 87 ? -7.827 5.868 13.347 1.00 89.94 87 LEU A C 1
ATOM 680 O O . LEU A 1 87 ? -8.517 6.078 14.346 1.00 89.94 87 LEU A O 1
ATOM 684 N N . VAL A 1 88 ? -7.252 4.686 13.113 1.00 89.69 88 VAL A N 1
ATOM 685 C CA . VAL A 1 88 ? -7.416 3.528 14.004 1.00 89.69 88 VAL A CA 1
ATOM 686 C C . VAL A 1 88 ? -6.766 3.775 15.364 1.00 89.69 88 VAL A C 1
ATOM 688 O O . VAL A 1 88 ? -7.375 3.467 16.388 1.00 89.69 88 VAL A O 1
ATOM 691 N N . GLY A 1 89 ? -5.579 4.383 15.397 1.00 89.12 89 GLY A N 1
ATOM 692 C CA . GLY A 1 89 ? -4.889 4.753 16.633 1.00 89.12 89 GLY A CA 1
ATOM 693 C C . GLY A 1 89 ? -5.708 5.714 17.497 1.00 89.12 89 GLY A C 1
ATOM 694 O O . GLY A 1 89 ? -5.898 5.454 18.685 1.00 89.12 89 GLY A O 1
ATOM 695 N N . GLY A 1 90 ? -6.270 6.768 16.897 1.00 87.44 90 GLY A N 1
ATOM 696 C CA . GLY A 1 90 ? -7.136 7.719 17.597 1.00 87.44 90 GLY A CA 1
ATOM 697 C C . GLY A 1 90 ? -8.420 7.075 18.130 1.00 87.44 90 GLY A C 1
ATOM 698 O O . GLY A 1 90 ? -8.826 7.337 19.262 1.00 87.44 90 GLY A O 1
ATOM 699 N N . LEU A 1 91 ? -9.031 6.167 17.361 1.00 85.50 91 LEU A N 1
ATOM 700 C CA . LEU A 1 91 ? -10.200 5.405 17.816 1.00 85.50 91 LEU A CA 1
ATOM 701 C C . LEU A 1 91 ? -9.862 4.477 18.991 1.00 85.50 91 LEU A C 1
ATOM 703 O O . LEU A 1 91 ? -10.607 4.425 19.967 1.00 85.50 91 LEU A O 1
ATOM 707 N N . LEU A 1 92 ? -8.730 3.773 18.933 1.00 85.44 92 LEU A N 1
ATOM 708 C CA . LEU A 1 92 ? -8.273 2.913 20.025 1.00 85.44 92 LEU A CA 1
ATOM 709 C C . LEU A 1 92 ? -7.989 3.708 21.304 1.00 85.44 92 LEU A C 1
ATOM 711 O O . LEU A 1 92 ? -8.322 3.231 22.388 1.00 85.44 92 LEU A O 1
ATOM 715 N N . GLN A 1 93 ? -7.401 4.904 21.190 1.00 83.06 93 GLN A N 1
ATOM 716 C CA . GLN A 1 93 ? -7.179 5.798 22.330 1.00 83.06 93 GLN A CA 1
ATOM 717 C C . GLN A 1 93 ? -8.499 6.287 22.938 1.00 83.06 93 GLN A C 1
ATOM 719 O O . GLN A 1 93 ? -8.664 6.186 24.151 1.00 83.06 93 GLN A O 1
ATOM 724 N N . SER A 1 94 ? -9.455 6.720 22.109 1.00 78.44 94 SER A N 1
ATOM 725 C CA . SER A 1 94 ? -10.788 7.166 22.549 1.00 78.44 94 SER A CA 1
ATOM 726 C C . SER A 1 94 ? -11.572 6.069 23.286 1.00 78.44 94 SER A C 1
ATOM 728 O O . SER A 1 94 ? -12.209 6.337 24.303 1.00 78.44 94 SER A O 1
ATOM 730 N N . ILE A 1 95 ? -11.478 4.812 22.835 1.00 73.88 95 ILE A N 1
ATOM 731 C CA . ILE A 1 95 ? -12.100 3.676 23.537 1.00 73.88 95 ILE A CA 1
ATOM 732 C C . ILE A 1 95 ? -11.402 3.420 24.885 1.00 73.88 95 ILE A C 1
ATOM 734 O O . ILE A 1 95 ? -12.062 3.114 25.877 1.00 73.88 95 ILE A O 1
ATOM 738 N N . ARG A 1 96 ? -10.068 3.559 24.943 1.00 72.25 96 ARG A N 1
ATOM 739 C CA . ARG A 1 96 ? -9.268 3.336 26.161 1.00 72.25 96 ARG A CA 1
ATOM 740 C C . ARG A 1 96 ? -9.499 4.394 27.241 1.00 72.25 96 ARG A C 1
ATOM 742 O O . ARG A 1 96 ? -9.424 4.047 28.414 1.00 72.25 96 ARG A O 1
ATOM 749 N N . SER A 1 97 ? -9.772 5.645 26.868 1.00 71.19 97 SER A N 1
ATOM 750 C CA . SER A 1 97 ? -9.972 6.764 27.802 1.00 71.19 97 SER A CA 1
ATOM 751 C C . SER A 1 97 ? -11.355 6.798 28.467 1.00 71.19 97 SER A C 1
ATOM 753 O O . SER A 1 97 ? -11.668 7.751 29.173 1.00 71.19 97 SER A O 1
ATOM 755 N N . GLY A 1 98 ? -12.180 5.762 28.285 1.00 60.78 98 GLY A N 1
ATOM 756 C CA . GLY A 1 98 ? -13.378 5.554 29.100 1.00 60.78 98 GLY A CA 1
ATOM 757 C C . GLY A 1 98 ? -14.700 6.011 28.483 1.00 60.78 98 GLY A C 1
ATOM 758 O O . GLY A 1 98 ? -15.736 5.817 29.110 1.00 60.78 98 GLY A O 1
ATOM 759 N N . GLN A 1 99 ? -14.714 6.539 27.254 1.00 57.19 99 GLN A N 1
ATOM 760 C CA . GLN A 1 99 ? -15.977 6.907 26.596 1.00 57.19 99 GLN A CA 1
ATOM 761 C C . GLN A 1 99 ? -16.817 5.696 26.143 1.00 57.19 99 GLN A C 1
ATOM 763 O O . GLN A 1 99 ? -17.996 5.873 25.853 1.00 57.19 99 GLN A O 1
ATOM 768 N N . ASP A 1 100 ? -16.257 4.475 26.094 1.00 56.97 100 ASP A N 1
ATOM 769 C CA . ASP A 1 100 ? -16.977 3.301 25.565 1.00 56.97 100 ASP A CA 1
ATOM 770 C C . ASP A 1 100 ? -16.449 1.938 26.094 1.00 56.97 100 ASP A C 1
ATOM 772 O O . ASP A 1 100 ? -16.235 0.977 25.350 1.00 56.97 100 ASP A O 1
ATOM 776 N N . VAL A 1 101 ? -16.215 1.828 27.412 1.00 55.06 101 VAL A N 1
ATOM 777 C CA . VAL A 1 101 ? -15.683 0.606 28.082 1.00 55.06 101 VAL A CA 1
ATOM 778 C C . VAL A 1 101 ? -16.589 -0.627 27.898 1.00 55.06 101 VAL A C 1
ATOM 780 O O . VAL A 1 101 ? -16.149 -1.765 28.060 1.00 55.06 101 VAL A O 1
ATOM 783 N N . LYS A 1 102 ? -17.847 -0.433 27.485 1.00 57.62 102 LYS A N 1
ATOM 784 C CA . LYS A 1 102 ? -18.845 -1.500 27.303 1.00 57.62 102 LYS A CA 1
ATOM 785 C C . LYS A 1 102 ? -18.570 -2.433 26.114 1.00 57.62 102 LYS A C 1
ATOM 787 O O . LYS A 1 102 ? -19.318 -3.385 25.919 1.00 57.62 102 LYS A O 1
ATOM 792 N N . ASN A 1 103 ? -17.516 -2.208 25.324 1.00 67.19 103 ASN A N 1
ATOM 793 C CA . ASN A 1 103 ? -17.272 -2.960 24.090 1.00 67.19 103 ASN A CA 1
ATOM 794 C C . ASN A 1 103 ? -15.855 -3.560 23.989 1.00 67.19 103 ASN A C 1
ATOM 796 O O . ASN A 1 103 ? -15.171 -3.428 22.972 1.00 67.19 103 ASN A O 1
ATOM 800 N N . LEU A 1 104 ? -15.414 -4.266 25.039 1.00 74.12 104 LEU A N 1
ATOM 801 C CA . LEU A 1 104 ? -14.142 -5.015 25.079 1.00 74.12 104 LEU A CA 1
ATOM 802 C C . LEU A 1 104 ? -13.915 -5.894 23.835 1.00 74.12 104 LEU A C 1
ATOM 804 O O . LEU A 1 104 ? -12.820 -5.901 23.274 1.00 74.12 104 LEU A O 1
ATOM 808 N N . GLU A 1 105 ? -14.952 -6.577 23.351 1.00 78.38 105 GLU A N 1
ATOM 809 C CA . GLU A 1 105 ? -14.888 -7.395 22.131 1.00 78.38 105 GLU A CA 1
ATOM 810 C C . GLU A 1 105 ? -14.624 -6.566 20.866 1.00 78.38 105 GLU A C 1
ATOM 812 O O . GLU A 1 105 ? -13.929 -6.995 19.943 1.00 78.38 105 GLU A O 1
ATOM 817 N N . ARG A 1 106 ? -15.124 -5.331 20.810 1.00 76.38 106 ARG A N 1
ATOM 818 C CA . ARG A 1 106 ? -14.822 -4.405 19.714 1.00 76.38 106 ARG A CA 1
ATOM 819 C C . ARG A 1 106 ? -13.390 -3.887 19.799 1.00 76.38 106 ARG A C 1
ATOM 821 O O . ARG A 1 106 ? -12.725 -3.822 18.769 1.00 76.38 106 ARG A O 1
ATOM 828 N N . LEU A 1 107 ? 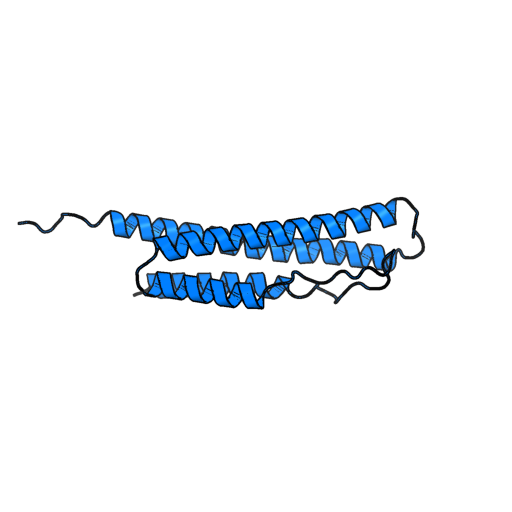-12.891 -3.590 21.000 1.00 79.88 107 LEU A N 1
ATOM 829 C CA . LEU A 1 107 ? -11.492 -3.203 21.204 1.00 79.88 107 LEU A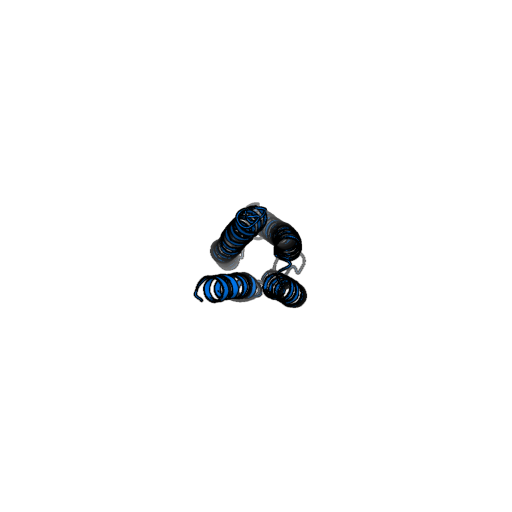 CA 1
ATOM 830 C C . LEU A 1 107 ? -10.538 -4.323 20.762 1.00 79.88 107 LEU A C 1
ATOM 832 O O . LEU A 1 107 ? -9.555 -4.052 20.075 1.00 79.88 107 LEU A O 1
ATOM 836 N N . LYS A 1 108 ? -10.840 -5.581 21.116 1.00 84.94 108 LYS A N 1
ATOM 837 C CA . LYS A 1 108 ? -10.076 -6.754 20.661 1.00 84.94 108 LYS A CA 1
ATOM 838 C C . LYS A 1 108 ? -10.075 -6.860 19.136 1.00 84.94 108 LYS A C 1
ATOM 840 O O . LYS A 1 108 ? -9.002 -6.965 18.548 1.00 84.94 108 LYS A O 1
ATOM 845 N N . ARG A 1 109 ? -11.247 -6.750 18.496 1.00 84.38 109 ARG A N 1
ATOM 846 C CA . ARG A 1 109 ? -11.363 -6.761 17.026 1.00 84.38 109 ARG A CA 1
ATOM 847 C C . ARG A 1 109 ? -10.583 -5.628 16.367 1.00 84.38 109 ARG A C 1
ATOM 849 O O . ARG A 1 109 ? -9.868 -5.878 15.407 1.00 84.38 109 ARG A O 1
ATOM 856 N N . MET A 1 110 ? -10.654 -4.409 16.900 1.00 86.25 110 MET A N 1
ATOM 857 C CA . MET A 1 110 ? -9.890 -3.274 16.374 1.00 86.25 110 MET A CA 1
ATOM 858 C C . MET A 1 110 ? -8.381 -3.466 16.507 1.00 86.25 110 MET A C 1
ATOM 860 O O . MET A 1 110 ? -7.658 -3.167 15.564 1.00 86.25 110 MET A O 1
ATOM 864 N N . LYS A 1 111 ? -7.897 -3.983 17.641 1.00 89.12 111 LYS A N 1
ATOM 865 C CA . LYS A 1 111 ? -6.470 -4.287 17.822 1.00 89.12 111 LYS A CA 1
ATOM 866 C C . LYS A 1 111 ? -6.002 -5.386 16.870 1.00 89.12 111 LYS A C 1
ATOM 868 O O . LYS A 1 111 ? -4.963 -5.232 16.241 1.00 89.12 111 LYS A O 1
ATOM 873 N N . ALA A 1 112 ? -6.774 -6.464 16.735 1.00 90.06 112 ALA A N 1
ATOM 874 C CA . ALA A 1 112 ? -6.465 -7.538 15.794 1.00 90.06 112 ALA A CA 1
ATOM 875 C C . ALA A 1 112 ? -6.420 -7.015 14.350 1.00 90.06 112 ALA A C 1
ATOM 877 O O . ALA A 1 112 ? -5.459 -7.271 13.629 1.00 90.06 112 ALA A O 1
ATOM 878 N N . ALA A 1 113 ? -7.409 -6.204 13.966 1.00 89.69 113 ALA A N 1
ATOM 879 C CA . ALA A 1 113 ? -7.459 -5.566 12.660 1.00 89.69 113 ALA A CA 1
ATOM 880 C C . ALA A 1 113 ? -6.283 -4.602 12.434 1.00 89.69 113 ALA A C 1
ATOM 882 O O . ALA A 1 113 ? -5.713 -4.596 11.350 1.00 89.69 113 ALA A O 1
ATOM 883 N N . GLN A 1 114 ? -5.876 -3.828 13.448 1.00 91.94 114 GLN A N 1
ATOM 884 C CA . GLN A 1 114 ? -4.698 -2.957 13.382 1.00 91.94 114 GLN A CA 1
ATOM 885 C C . GLN A 1 114 ? -3.418 -3.748 13.107 1.00 91.94 114 GLN A C 1
ATOM 887 O O . GLN A 1 114 ? -2.643 -3.361 12.237 1.00 91.94 114 GLN A O 1
ATOM 892 N N . VAL A 1 115 ? -3.204 -4.843 13.839 1.00 93.94 115 VAL A N 1
ATOM 893 C CA . VAL A 1 115 ? -2.012 -5.688 13.690 1.00 93.94 115 VAL A CA 1
ATOM 894 C C . VAL A 1 115 ? -1.975 -6.324 12.307 1.00 93.94 115 VAL A C 1
ATOM 896 O O . VAL A 1 115 ? -0.963 -6.231 11.615 1.00 93.94 115 VAL A O 1
ATOM 899 N N . GLU A 1 116 ? -3.077 -6.941 11.884 1.00 94.25 116 GLU A N 1
ATOM 900 C CA . GLU A 1 116 ? -3.103 -7.668 10.617 1.00 94.25 116 GLU A CA 1
ATOM 901 C C . GLU A 1 116 ? -3.005 -6.722 9.421 1.00 94.25 116 GLU A C 1
ATOM 903 O O . GLU A 1 116 ? -2.212 -6.939 8.508 1.00 94.25 116 GLU A O 1
ATOM 908 N N . MET A 1 117 ? -3.732 -5.609 9.462 1.00 95.25 117 MET A N 1
ATOM 909 C CA . MET A 1 117 ? -3.623 -4.580 8.439 1.00 95.25 117 MET A CA 1
ATOM 910 C C . MET A 1 117 ? -2.224 -3.952 8.399 1.00 95.25 117 MET A C 1
ATOM 912 O O . MET A 1 117 ? -1.714 -3.677 7.316 1.00 95.25 117 MET A O 1
ATOM 916 N N . GLY A 1 118 ? -1.581 -3.770 9.558 1.00 95.38 118 GLY A N 1
ATOM 917 C CA . GLY A 1 118 ? -0.188 -3.334 9.652 1.00 95.38 118 GLY A CA 1
ATOM 918 C C . GLY A 1 118 ? 0.751 -4.256 8.877 1.00 95.38 118 GLY A C 1
ATOM 919 O O . GLY A 1 118 ? 1.485 -3.784 8.015 1.00 95.38 118 GLY A O 1
ATOM 920 N N . ARG A 1 119 ? 0.636 -5.576 9.068 1.00 96.50 119 ARG A N 1
ATOM 921 C CA . ARG A 1 119 ? 1.426 -6.561 8.306 1.00 96.50 119 ARG A CA 1
ATOM 922 C C . ARG A 1 119 ? 1.194 -6.474 6.800 1.00 96.50 119 ARG A C 1
ATOM 924 O O . ARG A 1 119 ? 2.142 -6.589 6.026 1.00 96.50 119 ARG A O 1
ATOM 931 N N . LEU A 1 120 ? -0.054 -6.282 6.371 1.00 96.75 120 LEU A N 1
ATOM 932 C CA . LEU A 1 120 ? -0.384 -6.141 4.949 1.00 96.75 120 LEU A CA 1
ATOM 933 C C . LEU A 1 120 ? 0.207 -4.857 4.349 1.00 96.75 120 LEU A C 1
ATOM 935 O O . LEU A 1 120 ? 0.719 -4.884 3.229 1.00 96.75 120 LEU A O 1
ATOM 939 N N . ILE A 1 121 ? 0.170 -3.752 5.100 1.00 96.56 121 ILE A N 1
ATOM 940 C CA . ILE A 1 121 ? 0.799 -2.481 4.722 1.00 96.56 121 ILE A CA 1
ATOM 941 C C . ILE A 1 121 ? 2.31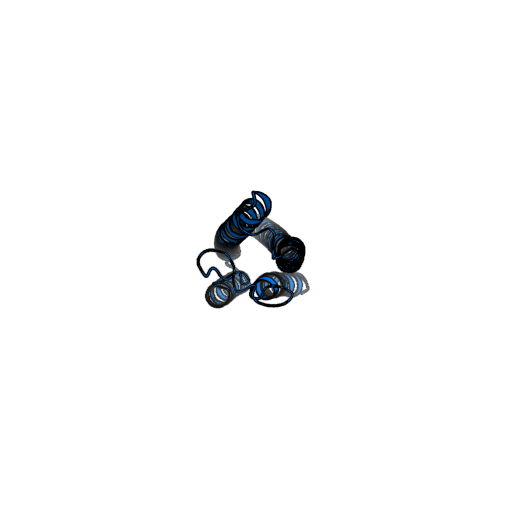5 -2.656 4.599 1.00 96.56 121 ILE A C 1
ATOM 943 O O . ILE A 1 121 ? 2.882 -2.264 3.580 1.00 96.56 121 ILE A O 1
ATOM 947 N N . ASP A 1 122 ? 2.961 -3.284 5.581 1.00 97.31 122 ASP A N 1
ATOM 948 C CA . ASP A 1 122 ? 4.410 -3.508 5.580 1.00 97.31 122 ASP A CA 1
ATOM 949 C C . ASP A 1 122 ? 4.841 -4.390 4.399 1.00 97.31 122 ASP A C 1
ATOM 951 O O . ASP A 1 122 ? 5.831 -4.097 3.723 1.00 97.31 122 ASP A O 1
ATOM 955 N N . ALA A 1 123 ? 4.064 -5.433 4.090 1.00 97.38 123 ALA A N 1
ATOM 956 C CA . ALA A 1 123 ? 4.302 -6.291 2.932 1.00 97.38 123 ALA A CA 1
ATOM 957 C C . ALA A 1 123 ? 4.220 -5.512 1.609 1.00 97.38 123 ALA A C 1
ATOM 959 O O . ALA A 1 123 ? 5.084 -5.675 0.746 1.00 97.38 123 ALA A O 1
ATOM 960 N N . ALA A 1 124 ? 3.224 -4.633 1.458 1.00 97.12 124 ALA A N 1
ATOM 961 C CA . ALA A 1 124 ? 3.108 -3.769 0.286 1.00 97.12 124 ALA A CA 1
ATOM 962 C C . ALA A 1 124 ? 4.273 -2.771 0.197 1.00 97.12 124 ALA A C 1
ATOM 964 O O . ALA A 1 124 ? 4.888 -2.633 -0.859 1.00 97.12 124 ALA A O 1
ATOM 965 N N . GLN A 1 125 ? 4.647 -2.127 1.308 1.00 97.19 125 GLN A N 1
ATOM 966 C CA . GLN A 1 125 ? 5.799 -1.221 1.356 1.00 97.19 125 GLN A CA 1
ATOM 967 C C . GLN A 1 125 ? 7.107 -1.921 0.983 1.00 97.19 125 GLN A C 1
ATOM 969 O O . GLN A 1 125 ? 7.940 -1.329 0.293 1.00 97.19 125 GLN A O 1
ATOM 974 N N . LYS A 1 126 ? 7.297 -3.171 1.420 1.00 97.50 126 LYS A N 1
ATOM 975 C CA . LYS A 1 126 ? 8.451 -3.976 1.020 1.00 97.50 126 LYS A CA 1
ATOM 976 C C . LYS A 1 126 ? 8.435 -4.244 -0.485 1.00 97.50 126 LYS A C 1
ATOM 978 O O . LYS A 1 126 ? 9.440 -3.983 -1.134 1.00 97.50 126 LYS A O 1
ATOM 983 N N . ALA A 1 127 ? 7.302 -4.681 -1.038 1.00 97.38 127 ALA A N 1
ATOM 984 C CA . ALA A 1 127 ? 7.176 -4.937 -2.472 1.00 97.38 127 ALA A CA 1
ATOM 985 C C . ALA A 1 127 ? 7.514 -3.692 -3.314 1.00 97.38 127 ALA A C 1
ATOM 987 O O . ALA A 1 127 ? 8.228 -3.804 -4.307 1.00 97.38 127 ALA A O 1
ATOM 988 N N . PHE A 1 128 ? 7.094 -2.493 -2.884 1.00 97.31 128 PHE A N 1
ATOM 989 C CA . PHE A 1 128 ? 7.510 -1.245 -3.535 1.00 97.31 128 PHE A CA 1
ATOM 990 C C . PHE A 1 128 ? 9.016 -1.017 -3.481 1.00 97.31 128 PHE A C 1
ATOM 992 O O . PHE A 1 128 ? 9.607 -0.656 -4.491 1.00 97.31 128 PHE A O 1
ATOM 999 N N . LYS A 1 129 ? 9.635 -1.176 -2.305 1.00 96.38 129 LYS A N 1
ATOM 1000 C CA . LYS A 1 129 ? 11.083 -0.973 -2.144 1.00 96.38 129 LYS A CA 1
ATOM 1001 C C . LYS A 1 129 ? 11.871 -1.928 -3.035 1.00 96.38 129 LYS A C 1
ATOM 1003 O O . LYS A 1 129 ? 12.817 -1.492 -3.682 1.00 96.38 129 LYS A O 1
ATOM 1008 N N . ASP A 1 130 ? 11.451 -3.190 -3.090 1.00 95.50 130 ASP A N 1
ATOM 1009 C CA . ASP A 1 130 ? 12.072 -4.203 -3.938 1.00 95.50 130 ASP A CA 1
ATOM 1010 C C . ASP A 1 130 ? 11.929 -3.829 -5.427 1.00 95.50 130 ASP A C 1
ATOM 1012 O O . ASP A 1 130 ? 12.919 -3.854 -6.157 1.00 95.50 130 ASP A O 1
ATOM 1016 N N . LEU A 1 131 ? 10.734 -3.420 -5.877 1.00 96.06 131 LEU A N 1
ATOM 1017 C CA . LEU A 1 131 ? 10.505 -2.989 -7.262 1.00 96.06 131 LEU A CA 1
ATOM 1018 C C . LEU A 1 131 ? 11.343 -1.753 -7.627 1.00 96.06 131 LEU A C 1
ATOM 1020 O O . LEU A 1 131 ? 12.012 -1.743 -8.656 1.00 96.06 131 LEU A O 1
ATOM 1024 N N . ILE A 1 132 ? 11.356 -0.734 -6.764 1.00 96.19 132 ILE A N 1
ATOM 1025 C CA . ILE A 1 132 ? 12.148 0.491 -6.953 1.00 96.19 132 ILE A CA 1
ATOM 1026 C C . ILE A 1 132 ? 13.634 0.157 -7.076 1.00 96.19 132 ILE A C 1
ATOM 1028 O O . ILE A 1 132 ? 14.279 0.620 -8.010 1.00 96.19 132 ILE A O 1
ATOM 1032 N N . ALA A 1 133 ? 14.171 -0.677 -6.179 1.00 93.75 133 ALA A N 1
ATOM 1033 C CA . ALA A 1 133 ? 15.575 -1.073 -6.222 1.00 93.75 133 ALA A CA 1
ATOM 1034 C C . ALA A 1 133 ? 15.931 -1.775 -7.543 1.00 93.75 133 ALA A C 1
ATOM 1036 O O . ALA A 1 133 ? 16.970 -1.487 -8.137 1.00 93.75 133 ALA A O 1
ATOM 1037 N N . ASN A 1 134 ? 15.056 -2.654 -8.038 1.00 91.50 134 ASN A N 1
ATOM 1038 C CA . ASN A 1 134 ? 15.274 -3.329 -9.316 1.00 91.50 134 ASN A CA 1
ATOM 1039 C C . ASN A 1 134 ? 15.202 -2.370 -10.511 1.00 91.50 134 ASN A C 1
ATOM 1041 O O . ASN A 1 134 ? 16.074 -2.432 -11.377 1.00 91.50 134 ASN A O 1
ATOM 1045 N N . LEU A 1 135 ? 14.230 -1.454 -10.540 1.00 91.81 135 LEU A N 1
ATOM 1046 C CA . LEU A 1 135 ? 14.123 -0.433 -11.589 1.00 91.81 135 LEU A CA 1
ATOM 1047 C C . LEU A 1 135 ? 15.334 0.514 -11.591 1.00 91.81 135 LEU A C 1
ATOM 1049 O O . LEU A 1 135 ? 15.886 0.802 -12.651 1.00 91.81 135 LEU A O 1
ATOM 1053 N N . SER A 1 136 ? 15.806 0.948 -10.418 1.00 91.56 136 SER A N 1
ATOM 1054 C CA . SER A 1 136 ? 17.009 1.782 -10.299 1.00 91.56 136 SER A CA 1
ATOM 1055 C C . SER A 1 136 ? 18.265 1.068 -10.805 1.00 91.56 136 SER A C 1
ATOM 1057 O O . SER A 1 136 ? 19.051 1.661 -11.544 1.00 91.56 136 SER A O 1
ATOM 1059 N N . ASN A 1 137 ? 18.437 -0.215 -10.471 1.00 87.81 137 ASN A N 1
ATOM 1060 C CA . ASN A 1 137 ? 19.566 -1.012 -10.957 1.00 87.81 137 ASN A CA 1
ATOM 1061 C C . ASN A 1 137 ? 19.517 -1.213 -12.480 1.00 87.81 137 ASN A C 1
ATOM 1063 O O . ASN A 1 137 ? 20.551 -1.140 -13.144 1.00 87.81 137 ASN A O 1
ATOM 1067 N N . ALA A 1 138 ? 18.325 -1.431 -13.042 1.00 82.31 138 ALA A N 1
ATOM 1068 C CA . ALA A 1 138 ? 18.134 -1.582 -14.483 1.00 82.31 138 ALA A CA 1
ATOM 1069 C C . ALA A 1 138 ? 18.400 -0.274 -15.252 1.00 82.31 138 ALA A C 1
ATOM 1071 O O . ALA A 1 138 ? 19.040 -0.301 -16.306 1.00 82.31 138 ALA A O 1
ATOM 1072 N N . GLY A 1 139 ? 17.969 0.872 -14.711 1.00 75.12 139 GLY A N 1
ATOM 1073 C CA . GLY A 1 139 ? 18.298 2.192 -15.259 1.00 75.12 139 GLY A CA 1
ATOM 1074 C C . GLY A 1 139 ? 19.810 2.430 -15.296 1.00 75.12 139 GLY A C 1
ATOM 1075 O O . GLY A 1 139 ? 20.362 2.730 -16.349 1.00 75.12 139 GLY A O 1
ATOM 1076 N N . ALA A 1 140 ? 20.508 2.158 -14.188 1.00 73.25 140 ALA A N 1
ATOM 1077 C CA . ALA A 1 140 ? 21.959 2.335 -14.091 1.00 73.25 140 ALA A CA 1
ATOM 1078 C C . ALA A 1 140 ? 22.774 1.414 -15.024 1.00 73.25 140 ALA A C 1
ATOM 1080 O O . ALA A 1 140 ? 23.867 1.777 -15.449 1.00 73.25 140 ALA A O 1
ATOM 1081 N N . GLN A 1 141 ? 22.277 0.214 -15.344 1.00 67.19 141 GLN A N 1
ATOM 1082 C CA . GLN A 1 141 ? 22.916 -0.679 -16.323 1.00 67.19 141 GLN A CA 1
ATOM 1083 C C . GLN A 1 141 ? 22.677 -0.249 -17.773 1.00 67.19 141 GLN A C 1
ATOM 1085 O O . GLN A 1 141 ? 23.505 -0.538 -18.635 1.00 67.19 141 GLN A O 1
ATOM 1090 N N . SER A 1 142 ? 21.553 0.414 -18.042 1.00 59.34 142 SER A N 1
ATOM 1091 C CA . SER A 1 142 ? 21.225 0.936 -19.373 1.00 59.34 142 SER A CA 1
ATOM 1092 C C . SER A 1 142 ? 22.062 2.179 -19.693 1.00 59.34 142 SER A C 1
ATOM 1094 O O . SER A 1 142 ? 22.521 2.330 -20.818 1.00 59.34 142 SER A O 1
ATOM 1096 N N . ASP A 1 143 ? 22.341 2.998 -18.677 1.00 60.41 143 ASP A N 1
ATOM 1097 C CA . ASP A 1 143 ? 23.147 4.225 -18.772 1.00 60.41 143 ASP A CA 1
ATOM 1098 C C . ASP A 1 143 ? 24.665 3.956 -18.887 1.00 60.41 143 ASP A C 1
ATOM 1100 O O . ASP A 1 143 ? 25.433 4.801 -19.328 1.00 60.41 143 ASP A O 1
ATOM 1104 N N . LYS A 1 144 ? 25.120 2.745 -18.531 1.00 56.75 144 LYS A N 1
ATOM 1105 C CA . LYS A 1 144 ? 26.526 2.305 -18.650 1.00 56.75 144 LYS A CA 1
ATOM 1106 C C . LYS A 1 144 ? 26.895 1.692 -20.006 1.00 56.75 144 LYS A C 1
ATOM 1108 O O . LYS A 1 144 ? 28.022 1.232 -20.153 1.00 56.75 144 LYS A O 1
ATOM 1113 N N . ARG A 1 145 ? 25.981 1.661 -20.985 1.00 53.72 145 ARG A N 1
ATOM 1114 C CA . ARG A 1 145 ? 26.285 1.234 -22.365 1.00 53.72 145 ARG A CA 1
ATOM 1115 C C . ARG A 1 145 ? 26.452 2.380 -23.384 1.00 53.72 145 ARG A C 1
ATOM 1117 O O . ARG A 1 145 ? 25.822 2.314 -24.440 1.00 53.72 145 ARG A O 1
ATOM 1124 N N . PRO A 1 146 ? 27.299 3.394 -23.154 1.00 50.97 146 PRO A N 1
ATOM 1125 C CA . PRO A 1 146 ? 27.898 4.142 -24.248 1.00 50.97 146 PRO A CA 1
ATOM 1126 C C . PRO A 1 146 ? 29.372 3.726 -24.435 1.00 50.97 146 PRO A C 1
ATOM 1128 O O . PRO A 1 146 ? 30.126 3.684 -23.471 1.00 50.97 146 PRO A O 1
ATOM 1131 N N . GLU A 1 147 ? 29.760 3.452 -25.687 1.00 53.84 147 GLU A N 1
ATOM 1132 C CA 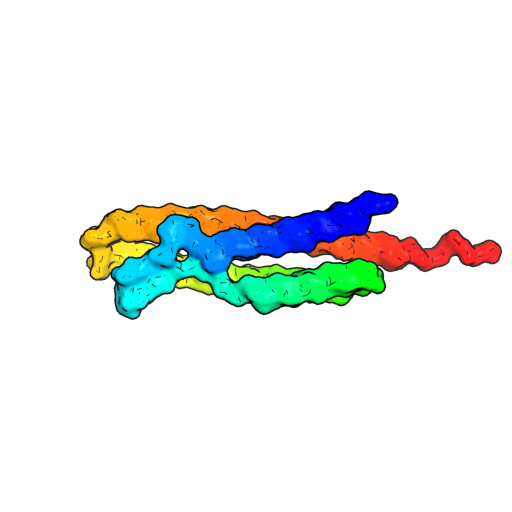. GLU A 1 147 ? 31.155 3.424 -26.188 1.00 53.84 147 GLU A CA 1
ATOM 1133 C C . GLU A 1 147 ? 32.070 2.217 -25.865 1.00 53.84 147 GLU A C 1
ATOM 1135 O O . GLU A 1 147 ? 33.204 2.388 -25.437 1.00 53.84 147 GLU A O 1
ATOM 1140 N N . GLU A 1 148 ? 31.665 0.991 -26.211 1.00 52.72 148 GLU A N 1
ATOM 1141 C CA . GLU A 1 148 ? 32.627 -0.079 -26.569 1.00 52.72 148 GLU A CA 1
ATOM 1142 C C . GLU A 1 148 ? 32.214 -0.726 -27.901 1.00 52.72 148 GLU A C 1
ATOM 1144 O O . GLU A 1 148 ? 31.900 -1.905 -27.970 1.00 52.72 148 GLU A O 1
ATOM 1149 N N . ASP A 1 149 ? 32.112 0.089 -28.954 1.00 51.19 149 ASP A N 1
ATOM 1150 C CA . ASP A 1 149 ? 32.182 -0.358 -30.357 1.00 51.19 149 ASP A CA 1
ATOM 1151 C C . ASP A 1 149 ? 32.311 0.882 -31.266 1.00 51.19 149 ASP A C 1
ATOM 1153 O O . ASP A 1 149 ? 31.439 1.232 -32.062 1.00 51.19 149 ASP A O 1
ATOM 1157 N N . ALA A 1 150 ? 33.403 1.621 -31.088 1.00 47.94 150 ALA A N 1
ATOM 1158 C CA . ALA A 1 150 ? 33.941 2.495 -32.122 1.00 47.94 150 ALA A CA 1
ATOM 1159 C C . ALA A 1 150 ? 35.370 2.000 -32.361 1.00 47.94 150 ALA A C 1
ATOM 1161 O O . ALA A 1 150 ? 36.234 2.169 -31.501 1.00 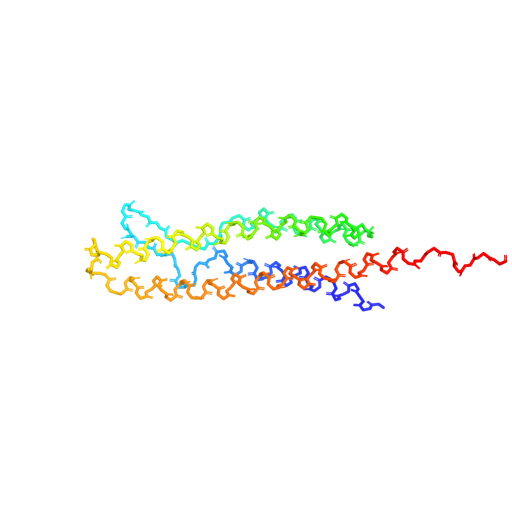47.94 150 ALA A O 1
ATOM 1162 N N . GLY A 1 151 ? 35.530 1.253 -33.457 1.00 41.81 151 GLY A N 1
ATOM 1163 C CA . GLY A 1 151 ? 36.780 0.609 -33.868 1.00 41.81 15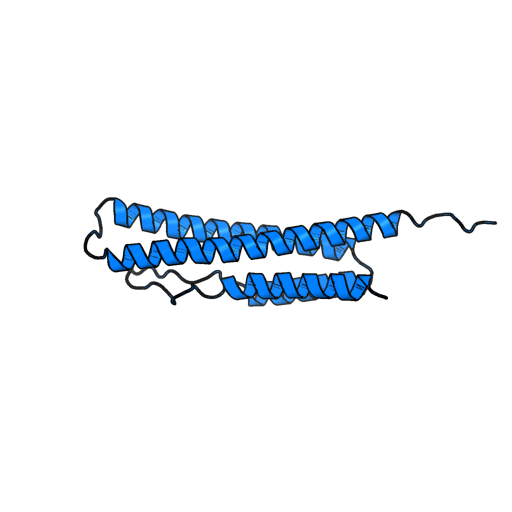1 GLY A CA 1
ATOM 1164 C C . GLY A 1 151 ? 37.888 1.562 -34.288 1.00 41.81 151 GLY A C 1
ATOM 1165 O O . GLY A 1 151 ? 37.643 2.785 -34.390 1.00 41.81 151 GLY A O 1
#

pLDDT: mean 85.66, std 13.82, range [41.81, 97.75]

Nearest PDB structures (foldseek):
  8xyv-assembly1_A  TM=6.416E-01  e=2.995E-01  synthetic construct
  8yrj-assembly1_B  TM=5.535E-01  e=8.956E-01  Mus musculus
  8zgt-assembly1_B  TM=4.931E-01  e=1.065E+00  Rattus norvegicus
  8tid-assembly1_C  TM=3.486E-01  e=3.573E+00  Tetrahymena thermophila

Sequence (151 aa):
MDLDLSRRGQFALVLATVRRTQSLPGGQIRGLPNGRVVSGLTGFHLFACRLAEAEKEDQQGRTHQSLDQVNQLRNEFSVTASRWQSLVGGLLQSIRSGQDVKNLERLKRMKAAQVEMGRLIDAAQKAFKDLIANLSNAGAQSDKRPEEDAG

Radius of gyration: 20.31 Å; Cα contacts (8 Å, |Δi|>4): 126; chains: 1; bounding box: 58×23×63 Å